Protein AF-A0A6V7M1H9-F1 (afdb_monomer)

Solvent-accessible surface area (backbone atoms only — not comparable to full-atom values): 3054 Å² total; per-residue (Å²): 112,88,60,56,30,69,70,37,73,75,30,70,75,43,53,77,68,62,49,75,70,35,50,52,49,26,47,53,46,52,51,47,24,67,75,70,73,45,60,77,56,68,90,44,101,60,72,99,121

Organism: NCBI:txid1563983

Sequence (49 aa):
LLWTAPELLRHTGLRRKGTQPGDVYSFGIIMQEVVVRGEPFCMLALSPE

Radius of gyration: 11.65 Å; Cα contacts (8 Å, |Δi|>4): 35; chains: 1; bounding box: 24×25×28 Å

Mean predicted aligned error: 4.85 Å

Secondary structure (DSSP, 8-state):
-TTS-HHHHH-HHHHHH--HHHHHHHHHHHHHHHHHTS-TTTTTT----

Foldseek 3Di:
DLLFDVVLVVDVVCVVVPDPVRVVSSVVQVVVCVVVVDDGCPVPPDDPD

InterPro domains:
  IPR000719 Protein kinase domain [PS50011] (1-49)
  IPR001245 Serine-threonine/tyrosine-protein kinase, catalytic domain [PF07714] (3-39)
  IPR011009 Protein kinase-like domain superfamily [SSF56112] (2-42)

pLDDT: mean 86.32, std 10.63, range [55.91, 97.75]

Structure (mmCIF, N/CA/C/O backbone):
data_AF-A0A6V7M1H9-F1
#
_entry.id   AF-A0A6V7M1H9-F1
#
loop_
_atom_site.group_PDB
_atom_site.id
_atom_site.type_symbol
_atom_site.label_atom_id
_atom_site.label_alt_id
_atom_site.label_comp_id
_atom_site.label_asym_id
_atom_site.label_entity_id
_atom_site.label_seq_id
_atom_site.pdbx_PDB_ins_code
_atom_site.Cartn_x
_atom_site.Cartn_y
_atom_site.Cartn_z
_atom_site.occupancy
_atom_site.B_iso_or_equiv
_atom_site.auth_seq_id
_atom_site.auth_comp_id
_atom_site.auth_asym_id
_atom_site.auth_atom_id
_atom_site.pdbx_P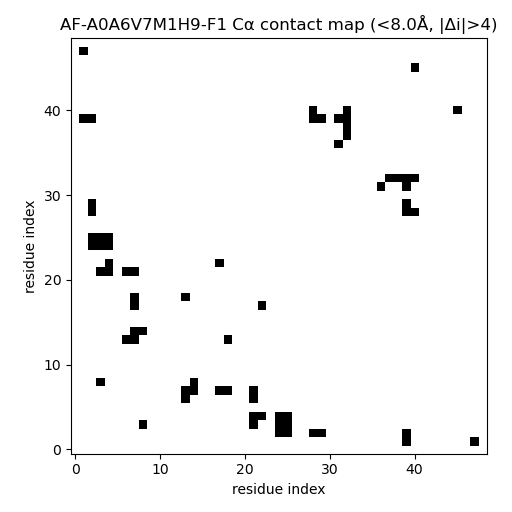DB_model_num
ATOM 1 N N . LEU A 1 1 ? -4.359 -7.376 0.254 1.00 79.88 1 LEU A N 1
ATOM 2 C CA . LEU A 1 1 ? -3.921 -6.678 1.493 1.00 79.88 1 LEU A CA 1
ATOM 3 C C . LEU A 1 1 ? -2.532 -6.052 1.364 1.00 79.88 1 LEU A C 1
ATOM 5 O O . LEU A 1 1 ? -2.155 -5.313 2.257 1.00 79.88 1 LEU A O 1
ATOM 9 N N . LEU A 1 2 ? -1.804 -6.313 0.272 1.00 84.94 2 LEU A N 1
ATOM 10 C CA . LEU A 1 2 ? -0.404 -5.924 0.072 1.00 84.94 2 LEU A CA 1
ATOM 11 C C . LEU A 1 2 ? -0.129 -4.425 0.288 1.00 84.94 2 LEU A C 1
ATOM 13 O O . LEU A 1 2 ? 0.841 -4.072 0.941 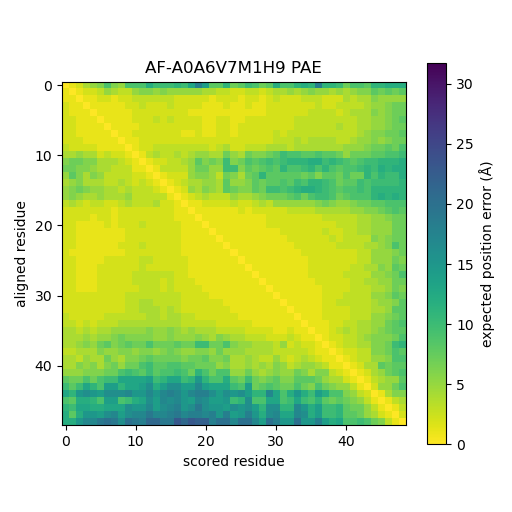1.00 84.94 2 LEU A O 1
ATOM 17 N N .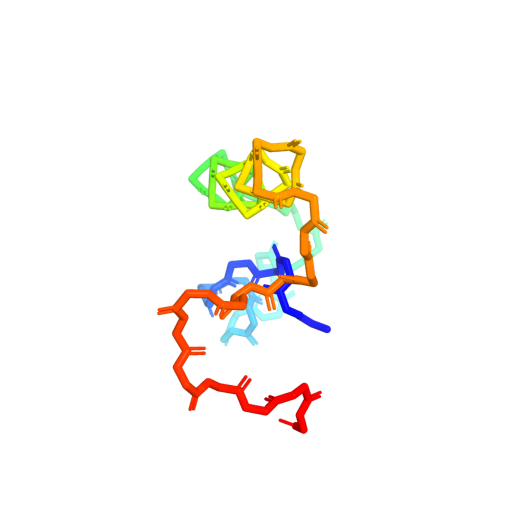 TRP A 1 3 ? -1.030 -3.549 -0.152 1.00 91.75 3 TRP A N 1
ATOM 18 C CA . TRP A 1 3 ? -0.899 -2.100 0.044 1.00 91.75 3 TRP A CA 1
ATOM 19 C C . TRP A 1 3 ? -1.340 -1.601 1.419 1.00 91.75 3 TRP A C 1
ATOM 21 O O . TRP A 1 3 ? -1.164 -0.434 1.733 1.00 91.75 3 TRP A O 1
ATOM 31 N N . THR A 1 4 ? -1.966 -2.440 2.242 1.00 92.44 4 THR A N 1
ATOM 32 C CA . THR A 1 4 ? -2.490 -2.011 3.539 1.00 92.44 4 THR A CA 1
ATOM 33 C C . THR A 1 4 ? -1.395 -2.073 4.590 1.00 92.44 4 THR A C 1
ATOM 35 O O . THR A 1 4 ? -0.824 -3.133 4.837 1.00 92.44 4 THR A O 1
ATOM 38 N N . ALA A 1 5 ? -1.166 -0.952 5.268 1.00 94.06 5 ALA A N 1
ATOM 39 C CA . ALA A 1 5 ? -0.160 -0.870 6.311 1.00 94.06 5 ALA A CA 1
ATOM 40 C C . ALA A 1 5 ? -0.409 -1.885 7.451 1.00 94.06 5 ALA A C 1
ATOM 42 O O . ALA A 1 5 ? -1.560 -2.115 7.853 1.00 94.06 5 ALA A O 1
ATOM 43 N N . PRO A 1 6 ? 0.649 -2.518 7.986 1.00 92.94 6 PRO A N 1
ATOM 44 C CA . PRO A 1 6 ? 0.527 -3.624 8.935 1.00 92.94 6 PRO A CA 1
ATOM 45 C C . PRO A 1 6 ? -0.187 -3.239 10.238 1.00 92.94 6 PRO A C 1
ATOM 47 O O . PRO A 1 6 ? -0.896 -4.059 10.823 1.00 92.94 6 PRO A O 1
ATOM 50 N N . GLU A 1 7 ? -0.057 -1.997 10.696 1.00 93.81 7 GLU A N 1
ATOM 51 C CA . GLU A 1 7 ? -0.769 -1.476 11.863 1.00 93.81 7 GLU A CA 1
ATOM 52 C C . GLU A 1 7 ? -2.289 -1.434 11.652 1.00 93.81 7 GLU A C 1
ATOM 54 O O . GLU A 1 7 ? -3.050 -1.722 12.578 1.00 93.81 7 GLU A O 1
ATOM 59 N N . LEU A 1 8 ? -2.742 -1.168 10.423 1.00 93.88 8 LEU A N 1
ATOM 60 C CA . LEU A 1 8 ? -4.161 -1.188 10.072 1.00 93.88 8 LEU A CA 1
ATOM 61 C C . LEU A 1 8 ? -4.687 -2.624 10.005 1.00 93.88 8 LEU A C 1
ATOM 63 O O . LEU A 1 8 ? -5.833 -2.879 10.370 1.00 93.88 8 LEU A O 1
ATOM 67 N N . LEU A 1 9 ? -3.857 -3.582 9.582 1.00 92.31 9 LEU A N 1
ATOM 68 C CA . LEU A 1 9 ? -4.227 -5.001 9.555 1.00 92.31 9 LEU A CA 1
ATOM 69 C C . LEU A 1 9 ? -4.404 -5.586 10.961 1.00 92.31 9 LEU A C 1
ATOM 71 O O . LEU A 1 9 ? -5.304 -6.400 11.165 1.00 92.31 9 LEU A O 1
ATOM 75 N N . ARG A 1 10 ? -3.586 -5.145 11.923 1.00 92.88 10 ARG A N 1
ATOM 76 C CA . ARG A 1 10 ? -3.603 -5.620 13.318 1.00 92.88 10 ARG A CA 1
ATOM 77 C C . ARG A 1 10 ? -4.711 -4.990 14.165 1.00 92.88 10 ARG A C 1
ATOM 79 O O . ARG A 1 10 ? -5.153 -5.602 15.133 1.00 92.88 10 ARG A O 1
ATOM 86 N N . HIS A 1 11 ? -5.180 -3.794 13.806 1.00 90.88 11 HIS A N 1
ATOM 87 C CA . HIS A 1 11 ? -6.178 -3.051 14.578 1.00 90.88 11 HIS A CA 1
ATOM 88 C C . HIS A 1 11 ? -7.417 -2.714 13.743 1.00 90.88 11 HIS A C 1
ATOM 90 O O . HIS A 1 11 ? -7.464 -1.717 13.022 1.00 90.88 11 HIS A O 1
ATOM 96 N N . THR A 1 12 ? -8.480 -3.503 13.912 1.00 82.12 12 THR A N 1
ATOM 97 C CA . THR A 1 12 ? -9.761 -3.356 13.192 1.00 82.12 12 THR A CA 1
ATOM 98 C C . THR A 1 12 ? -10.395 -1.966 13.319 1.00 82.12 12 THR A C 1
ATOM 100 O O . THR A 1 12 ? -11.009 -1.491 12.365 1.00 82.12 12 THR A O 1
ATOM 103 N N . GLY A 1 13 ? -10.218 -1.288 14.459 1.00 83.94 13 GLY A N 1
ATOM 104 C CA . GLY A 1 13 ? -10.689 0.087 14.663 1.00 83.94 13 GLY A CA 1
ATOM 105 C C . GLY A 1 13 ? -9.940 1.125 13.819 1.00 83.94 13 GLY A C 1
ATOM 106 O O . GLY A 1 13 ? -10.562 2.039 13.280 1.00 83.94 13 GLY A O 1
ATOM 107 N N . LEU A 1 14 ? -8.625 0.958 13.640 1.00 80.88 14 LEU A N 1
ATOM 108 C CA . LEU A 1 14 ? -7.820 1.824 12.771 1.00 80.88 14 LEU A CA 1
ATOM 109 C C . LEU A 1 14 ? -8.091 1.538 11.299 1.00 80.88 14 LEU A C 1
ATOM 111 O O . LEU A 1 14 ? -8.134 2.453 10.487 1.00 80.88 14 LEU A O 1
ATOM 115 N N . ARG A 1 15 ? -8.358 0.276 10.964 1.00 80.62 15 ARG A N 1
ATOM 116 C CA . ARG A 1 15 ? -8.631 -0.177 9.601 1.00 80.62 15 ARG A CA 1
ATOM 117 C C . ARG A 1 15 ? -9.811 0.541 8.931 1.00 80.62 15 ARG A C 1
ATOM 119 O O . ARG A 1 15 ? -9.815 0.686 7.717 1.00 80.62 15 ARG A O 1
ATOM 126 N N . ARG A 1 16 ? -10.795 1.008 9.714 1.00 80.81 16 ARG A N 1
ATOM 127 C CA . ARG A 1 16 ? -11.921 1.831 9.225 1.00 80.81 16 ARG A CA 1
ATOM 128 C C . ARG A 1 16 ? -11.598 3.321 9.118 1.00 80.81 16 ARG A C 1
ATOM 130 O O . ARG A 1 16 ? -12.268 4.024 8.375 1.00 80.81 16 ARG A O 1
ATOM 137 N N . LYS A 1 17 ? -10.635 3.802 9.905 1.00 89.00 17 LYS A N 1
ATOM 138 C CA . LYS A 1 17 ? -10.300 5.226 10.014 1.00 89.00 17 LYS A CA 1
ATOM 139 C C . LYS A 1 17 ? -9.159 5.631 9.077 1.00 89.00 17 LYS A C 1
ATOM 141 O O . LYS A 1 17 ? -9.102 6.786 8.676 1.00 89.00 17 LYS A O 1
ATOM 146 N N . GLY A 1 18 ? -8.273 4.692 8.749 1.00 90.25 18 GLY A N 1
ATOM 147 C CA . GLY A 1 18 ? -6.986 5.000 8.136 1.00 90.25 18 GLY A CA 1
ATOM 148 C C . GLY A 1 18 ? -6.061 5.740 9.105 1.00 90.25 18 GLY A C 1
ATOM 149 O O . GLY A 1 18 ? -6.454 6.160 10.200 1.00 90.25 18 GLY A O 1
ATOM 150 N N . THR A 1 19 ? -4.802 5.875 8.710 1.00 95.06 19 THR A N 1
ATOM 151 C CA . THR A 1 19 ? -3.783 6.642 9.430 1.00 95.06 19 THR A CA 1
ATOM 152 C C . THR A 1 19 ? -2.877 7.311 8.401 1.00 95.06 19 THR A C 1
ATOM 154 O O . THR A 1 19 ? -2.555 6.704 7.385 1.00 95.06 19 THR A O 1
ATOM 157 N N . GLN A 1 20 ? -2.412 8.533 8.676 1.00 96.62 20 GLN A N 1
ATOM 158 C CA . GLN A 1 20 ? -1.475 9.226 7.780 1.00 96.62 20 GLN A CA 1
ATOM 159 C C . GLN A 1 20 ? -0.181 8.416 7.529 1.00 96.62 20 GLN A C 1
ATOM 161 O O . GLN A 1 20 ? 0.226 8.313 6.374 1.00 96.62 20 GLN A O 1
ATOM 166 N N . PRO A 1 21 ? 0.427 7.749 8.534 1.00 96.62 21 PRO A N 1
ATOM 167 C CA . PRO A 1 21 ? 1.529 6.818 8.283 1.00 96.62 21 PRO A CA 1
ATOM 168 C C . PRO A 1 21 ? 1.147 5.633 7.383 1.00 96.62 21 PRO A C 1
ATOM 170 O O . PRO A 1 21 ? 1.959 5.201 6.565 1.00 96.62 21 PRO A O 1
ATOM 173 N N . GLY A 1 22 ? -0.089 5.136 7.485 1.00 95.75 22 GLY A N 1
ATOM 174 C CA . GLY A 1 22 ? -0.580 4.053 6.639 1.00 95.75 22 GLY A CA 1
ATOM 175 C C . GLY A 1 22 ? -0.776 4.481 5.182 1.00 95.75 22 GLY A C 1
ATOM 176 O O . GLY A 1 22 ? -0.508 3.700 4.265 1.00 95.75 22 GLY A O 1
ATOM 177 N N . ASP A 1 23 ? -1.159 5.738 4.955 1.00 96.38 23 ASP A N 1
ATOM 178 C CA . ASP A 1 23 ? -1.220 6.325 3.614 1.00 96.38 23 ASP A CA 1
ATOM 179 C C . ASP A 1 23 ? 0.185 6.450 3.009 1.00 96.38 23 ASP A C 1
ATOM 181 O O . ASP A 1 23 ? 0.389 6.088 1.851 1.00 96.38 23 ASP A O 1
ATOM 185 N N . VAL A 1 24 ? 1.179 6.874 3.803 1.00 97.75 24 VAL A N 1
ATOM 186 C CA . VAL A 1 24 ? 2.591 6.932 3.375 1.00 97.75 24 VAL A CA 1
ATOM 187 C C . VAL A 1 24 ? 3.119 5.542 3.009 1.00 97.75 24 VAL A C 1
ATOM 189 O O . VAL A 1 24 ? 3.783 5.394 1.983 1.00 97.75 24 VAL A O 1
ATOM 192 N N . TYR A 1 25 ? 2.795 4.515 3.800 1.00 94.81 25 TYR A N 1
ATOM 193 C CA . TYR A 1 25 ? 3.143 3.125 3.489 1.00 94.81 25 TYR A CA 1
ATOM 194 C C . TYR A 1 25 ? 2.563 2.684 2.137 1.00 94.81 25 TYR A C 1
ATOM 196 O O . TYR A 1 25 ? 3.296 2.210 1.268 1.00 94.81 25 TYR A O 1
ATOM 204 N N . SER A 1 26 ? 1.258 2.898 1.942 1.00 94.94 26 SER A N 1
ATOM 205 C CA . SER A 1 26 ? 0.545 2.529 0.711 1.00 94.94 26 SER A CA 1
ATOM 206 C C . SER A 1 26 ? 1.123 3.260 -0.505 1.00 94.94 26 SER A C 1
ATOM 208 O O . SER A 1 26 ? 1.369 2.655 -1.548 1.00 94.94 26 SER A O 1
ATOM 210 N N . PHE A 1 27 ? 1.394 4.559 -0.352 1.00 96.06 27 PHE A N 1
ATOM 211 C CA . PHE A 1 27 ? 1.994 5.395 -1.385 1.00 96.06 27 PHE A CA 1
ATOM 212 C C . PHE A 1 27 ? 3.393 4.912 -1.781 1.00 96.06 27 PHE A C 1
ATOM 214 O O . PHE A 1 27 ? 3.712 4.888 -2.966 1.00 96.06 27 PHE A O 1
ATOM 221 N N . GLY A 1 28 ? 4.215 4.477 -0.820 1.00 93.75 28 GLY A N 1
ATOM 222 C CA . GLY A 1 28 ? 5.542 3.927 -1.098 1.00 93.75 28 GLY A CA 1
ATOM 223 C C . GLY A 1 28 ? 5.503 2.694 -2.004 1.00 93.75 28 GLY A C 1
ATOM 224 O O . GLY A 1 28 ? 6.294 2.603 -2.942 1.00 93.75 28 GLY A O 1
ATOM 225 N N . ILE A 1 29 ? 4.551 1.784 -1.772 1.00 92.94 29 ILE A N 1
ATOM 226 C CA . ILE A 1 29 ? 4.358 0.592 -2.613 1.00 92.94 29 ILE A CA 1
ATOM 227 C C . ILE A 1 29 ? 3.912 0.999 -4.023 1.00 92.94 29 ILE A C 1
ATOM 229 O O . ILE A 1 29 ? 4.538 0.588 -4.995 1.00 92.94 29 ILE A O 1
ATOM 233 N N . ILE A 1 30 ? 2.918 1.887 -4.140 1.00 93.06 30 ILE A N 1
ATOM 234 C CA . ILE A 1 30 ? 2.428 2.372 -5.444 1.00 93.06 30 ILE A CA 1
ATOM 235 C C . ILE A 1 30 ? 3.551 3.053 -6.236 1.00 93.06 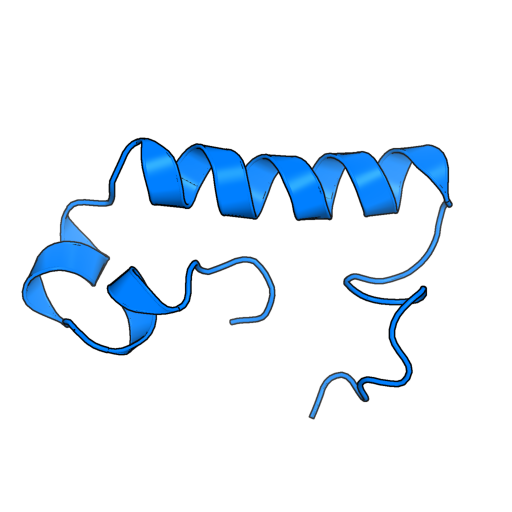30 ILE A C 1
ATOM 237 O O . ILE A 1 30 ? 3.732 2.796 -7.425 1.00 93.06 30 ILE A O 1
ATOM 241 N N . MET A 1 31 ? 4.340 3.913 -5.588 1.00 94.31 31 MET A N 1
ATOM 242 C CA . MET A 1 31 ? 5.476 4.576 -6.233 1.00 94.31 31 MET A CA 1
ATOM 243 C C . MET A 1 31 ? 6.523 3.569 -6.708 1.00 94.31 31 MET A C 1
ATOM 245 O O . MET A 1 31 ? 7.092 3.735 -7.787 1.00 94.31 31 MET A O 1
ATOM 249 N N . GLN A 1 32 ? 6.763 2.514 -5.932 1.00 91.56 32 GLN A N 1
ATOM 250 C CA . GLN A 1 32 ? 7.672 1.448 -6.322 1.00 91.56 32 GLN A CA 1
ATOM 251 C C . GLN A 1 32 ? 7.172 0.695 -7.563 1.00 91.56 32 GLN A C 1
ATOM 253 O O . GLN A 1 32 ? 7.960 0.484 -8.486 1.00 91.56 32 GLN A O 1
ATOM 258 N N . GLU A 1 33 ? 5.886 0.349 -7.626 1.00 91.31 33 GLU A N 1
ATOM 259 C CA . GLU A 1 33 ? 5.270 -0.278 -8.804 1.00 91.31 33 GLU A CA 1
ATOM 260 C C . GLU A 1 33 ? 5.403 0.610 -10.050 1.00 91.31 33 GLU A C 1
ATOM 262 O O . GLU A 1 33 ? 5.783 0.129 -11.118 1.00 91.31 33 GLU A O 1
ATOM 267 N N . VAL A 1 34 ? 5.170 1.922 -9.916 1.00 92.75 34 VAL A N 1
ATOM 268 C CA . VAL A 1 34 ? 5.305 2.890 -11.021 1.00 92.75 34 VAL A CA 1
ATOM 269 C C . VAL A 1 34 ? 6.745 2.966 -11.534 1.00 92.75 34 VAL A C 1
ATOM 271 O O . VAL A 1 34 ? 6.971 2.950 -12.746 1.00 92.75 34 VAL A O 1
ATOM 274 N N . VAL A 1 35 ? 7.721 3.056 -10.627 1.00 92.88 35 VAL A N 1
ATOM 275 C CA . VAL A 1 35 ? 9.142 3.205 -10.980 1.00 92.88 35 VAL A CA 1
ATOM 276 C C . VAL A 1 35 ? 9.706 1.922 -11.592 1.00 92.88 35 VAL A C 1
ATOM 278 O O . VAL A 1 35 ? 10.434 1.986 -12.581 1.00 92.88 35 VAL A O 1
ATOM 281 N N . VAL A 1 36 ? 9.372 0.760 -11.024 1.00 90.38 36 VAL A N 1
ATOM 282 C CA . VAL A 1 36 ? 9.940 -0.537 -11.432 1.00 90.38 36 VAL A CA 1
ATOM 283 C C . VAL A 1 36 ? 9.130 -1.197 -12.553 1.00 90.38 36 VAL A C 1
ATOM 285 O O . VAL A 1 36 ? 9.643 -2.081 -13.234 1.00 90.38 36 VAL A O 1
ATOM 288 N N . ARG A 1 37 ? 7.884 -0.761 -12.782 1.00 90.00 37 ARG A N 1
ATOM 289 C CA . ARG A 1 37 ? 6.919 -1.420 -13.681 1.00 90.00 37 ARG A CA 1
ATOM 290 C C . ARG A 1 37 ? 6.749 -2.908 -13.364 1.00 90.00 37 ARG A C 1
ATOM 292 O O . ARG A 1 37 ? 6.653 -3.736 -14.267 1.00 90.00 37 ARG A O 1
ATOM 299 N N . GLY A 1 38 ? 6.746 -3.234 -12.077 1.00 84.50 38 GLY A N 1
ATOM 300 C CA . GLY A 1 38 ? 6.558 -4.587 -11.567 1.00 84.50 38 GLY A CA 1
ATOM 301 C C . GLY A 1 38 ? 5.426 -4.640 -10.550 1.00 84.50 38 GLY A C 1
ATOM 302 O O . GLY A 1 38 ? 4.896 -3.605 -10.155 1.00 84.50 38 GLY A O 1
ATOM 303 N N . GLU A 1 39 ? 5.070 -5.853 -10.142 1.00 84.31 39 GLU A N 1
ATOM 304 C CA . GLU A 1 39 ? 4.051 -6.096 -9.118 1.00 84.31 39 GLU A CA 1
ATOM 305 C C . GLU A 1 39 ? 4.471 -5.549 -7.737 1.00 84.31 39 GLU A C 1
ATOM 307 O O . GLU A 1 39 ? 5.666 -5.318 -7.498 1.00 84.31 39 GLU A O 1
ATOM 312 N N . PRO A 1 40 ? 3.520 -5.360 -6.800 1.00 79.81 40 PRO A N 1
ATOM 313 C CA . PRO A 1 40 ? 3.830 -4.956 -5.434 1.00 79.81 40 PRO A CA 1
ATOM 314 C C . PRO A 1 40 ? 4.878 -5.867 -4.820 1.00 79.81 40 PRO A C 1
ATOM 316 O O . PRO A 1 40 ? 4.780 -7.087 -4.923 1.00 79.81 40 PRO A O 1
ATOM 319 N N . PHE A 1 41 ? 5.851 -5.274 -4.133 1.00 76.56 41 PHE A N 1
ATOM 320 C CA . PHE A 1 41 ? 6.931 -6.017 -3.490 1.00 76.56 41 PHE A CA 1
ATOM 321 C C . PHE A 1 41 ? 7.812 -6.821 -4.453 1.00 76.56 41 PHE A C 1
ATOM 323 O O . PHE A 1 41 ? 8.575 -7.634 -3.964 1.00 76.56 41 PHE A O 1
ATOM 330 N N . CYS A 1 42 ? 7.829 -6.581 -5.770 1.00 74.00 42 CYS A N 1
ATOM 331 C CA . CYS A 1 42 ?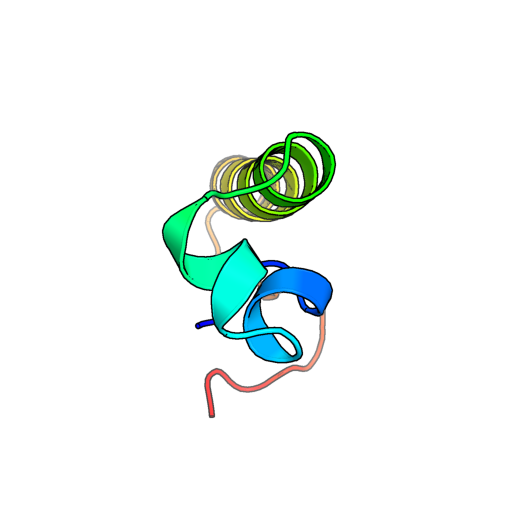 8.674 -7.360 -6.69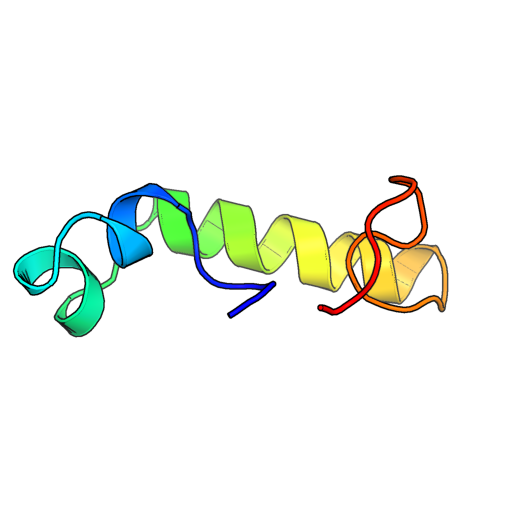5 1.00 74.00 42 CYS A CA 1
ATOM 332 C C . CYS A 1 42 ? 10.194 -7.284 -6.418 1.00 74.00 42 CYS A C 1
ATOM 334 O O . CYS A 1 42 ? 10.963 -8.084 -6.947 1.00 74.00 42 CYS A O 1
ATOM 336 N N . MET A 1 43 ? 1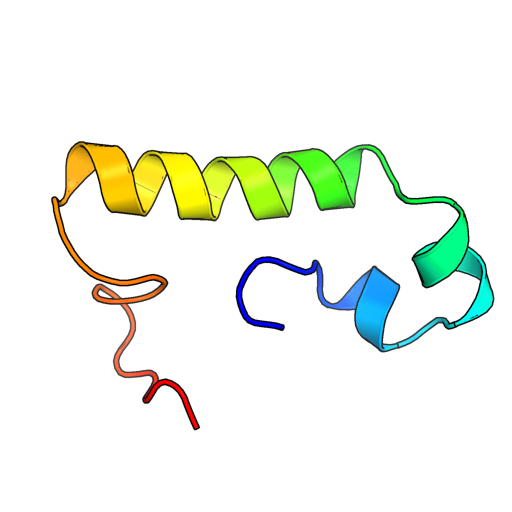0.638 -6.330 -5.591 1.00 76.00 43 MET A N 1
ATOM 337 C CA . MET A 1 43 ? 12.020 -6.227 -5.098 1.00 76.00 43 MET A CA 1
ATOM 338 C C . MET A 1 43 ? 12.285 -7.016 -3.805 1.00 76.00 43 MET A C 1
ATOM 340 O O . MET A 1 43 ? 13.431 -7.168 -3.388 1.00 76.00 43 MET A O 1
ATO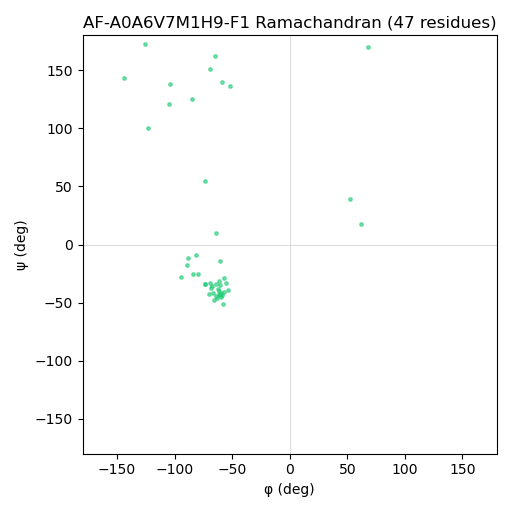M 344 N N . LEU A 1 44 ? 11.234 -7.495 -3.150 1.00 71.12 44 LEU A N 1
ATOM 345 C CA . LEU A 1 44 ? 11.286 -8.413 -2.025 1.00 71.12 44 LEU A CA 1
ATOM 346 C C . LEU A 1 44 ? 10.891 -9.789 -2.572 1.00 71.12 44 LEU A C 1
ATOM 348 O O . LEU A 1 44 ? 9.973 -9.904 -3.373 1.00 71.12 44 LEU A O 1
ATOM 352 N N . ALA A 1 45 ? 11.575 -10.857 -2.171 1.00 67.31 45 ALA A N 1
ATOM 353 C CA . ALA A 1 45 ? 11.202 -12.217 -2.571 1.00 67.31 45 ALA A CA 1
ATOM 354 C C . ALA A 1 45 ? 9.939 -12.685 -1.814 1.00 67.31 45 ALA A C 1
ATOM 356 O O . ALA A 1 45 ? 9.963 -13.688 -1.107 1.00 67.31 45 ALA A O 1
A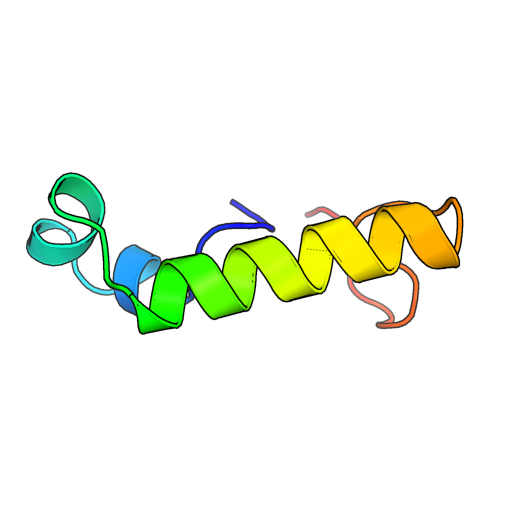TOM 357 N N . LEU A 1 46 ? 8.863 -11.902 -1.889 1.00 66.00 46 LEU A N 1
ATOM 358 C CA . LEU A 1 46 ? 7.568 -12.167 -1.284 1.00 66.00 46 LEU A CA 1
ATOM 359 C C . LEU A 1 46 ? 6.627 -12.611 -2.401 1.00 66.00 46 LEU A C 1
ATOM 361 O O . LEU A 1 46 ? 6.428 -11.884 -3.373 1.00 66.00 46 LEU A O 1
ATOM 365 N N . SER A 1 47 ? 6.078 -13.818 -2.276 1.00 62.72 47 SER A N 1
ATOM 366 C CA . SER A 1 47 ? 4.988 -14.248 -3.145 1.00 62.72 47 SER A CA 1
ATOM 367 C C . SER A 1 47 ? 3.720 -13.445 -2.806 1.00 62.72 47 SER A C 1
ATOM 369 O O . SER A 1 47 ? 3.547 -13.040 -1.653 1.00 62.72 47 SER A O 1
ATOM 371 N N . PRO A 1 48 ? 2.811 -13.208 -3.769 1.00 55.91 48 PRO A N 1
ATOM 372 C CA . PRO A 1 48 ? 1.514 -12.562 -3.520 1.00 55.91 48 PRO A CA 1
ATOM 373 C C . PRO A 1 48 ? 0.544 -13.340 -2.602 1.00 55.91 48 PRO A C 1
ATOM 375 O O . PRO A 1 48 ? -0.634 -12.979 -2.547 1.00 55.91 48 PRO A O 1
ATOM 378 N N . GLU A 1 49 ? 1.004 -14.412 -1.948 1.00 57.03 49 GLU A N 1
ATOM 379 C CA . GLU A 1 49 ? 0.210 -15.401 -1.199 1.00 57.03 49 GLU A CA 1
ATOM 380 C C . GLU A 1 49 ? -0.194 -14.928 0.207 1.00 57.03 49 GLU A C 1
ATOM 382 O O . GLU A 1 49 ? 0.653 -14.367 0.942 1.00 57.03 49 GLU A O 1
#